Protein AF-A0AAV4JBP5-F1 (afdb_monomer_lite)

pLDDT: mean 79.53, std 10.38, range [52.97, 95.25]

Structure (mmCIF, N/CA/C/O backbone):
data_AF-A0AAV4JBP5-F1
#
_entry.id   AF-A0AAV4JBP5-F1
#
loop_
_atom_site.group_PDB
_atom_site.id
_atom_site.type_symbol
_atom_site.label_atom_id
_atom_site.label_alt_id
_atom_site.label_comp_id
_atom_site.label_asym_id
_atom_site.label_entity_id
_atom_site.label_seq_id
_atom_site.pdbx_PDB_ins_code
_atom_site.Cartn_x
_atom_site.Cartn_y
_atom_site.Cartn_z
_atom_site.occupancy
_atom_site.B_iso_or_equiv
_atom_site.auth_seq_id
_atom_site.auth_comp_id
_atom_site.auth_asym_id
_atom_site.auth_atom_id
_atom_site.pdbx_PDB_model_num
ATOM 1 N N . MET A 1 1 ? 15.745 -7.228 -21.559 1.00 52.97 1 MET A N 1
ATOM 2 C CA . MET A 1 1 ? 14.449 -6.533 -21.710 1.00 52.97 1 MET A CA 1
ATOM 3 C C . MET A 1 1 ? 13.329 -7.555 -21.627 1.00 52.97 1 MET A C 1
ATOM 5 O O . MET A 1 1 ? 13.400 -8.553 -22.334 1.00 52.97 1 MET A O 1
ATOM 9 N N . GLY A 1 2 ? 12.381 -7.374 -20.704 1.00 60.16 2 GLY A N 1
ATOM 10 C CA . GLY A 1 2 ? 11.346 -8.370 -20.420 1.00 60.16 2 GLY A CA 1
ATOM 11 C C . GLY A 1 2 ? 10.315 -8.454 -21.540 1.00 60.16 2 GLY A C 1
ATOM 12 O O . GLY A 1 2 ? 9.840 -7.436 -22.035 1.00 60.16 2 GLY A O 1
ATOM 13 N N . THR A 1 3 ? 9.960 -9.668 -21.942 1.00 72.50 3 THR A N 1
ATOM 14 C CA . THR A 1 3 ? 8.816 -9.902 -22.824 1.00 72.50 3 THR A CA 1
ATOM 15 C C . THR A 1 3 ? 7.521 -9.507 -22.104 1.00 72.50 3 THR A C 1
ATOM 17 O O . THR A 1 3 ? 7.476 -9.478 -20.870 1.00 72.50 3 THR A O 1
ATOM 20 N N . PHE A 1 4 ? 6.450 -9.221 -22.852 1.00 72.25 4 PHE A N 1
ATOM 21 C CA . PHE A 1 4 ? 5.106 -9.030 -22.283 1.00 72.25 4 PHE A CA 1
ATOM 22 C C . PHE A 1 4 ? 4.713 -10.194 -21.357 1.00 72.25 4 PHE A C 1
ATOM 24 O O . PHE A 1 4 ? 4.131 -10.000 -20.292 1.00 72.25 4 PHE A O 1
ATOM 31 N N . GLU A 1 5 ? 5.103 -11.408 -21.743 1.00 75.75 5 GLU A N 1
ATOM 32 C CA . GLU A 1 5 ? 4.917 -12.621 -20.956 1.00 75.75 5 GLU A CA 1
ATOM 33 C C . GLU A 1 5 ? 5.672 -12.566 -19.621 1.00 75.75 5 GLU A C 1
ATOM 35 O O . GLU A 1 5 ? 5.071 -12.815 -18.581 1.00 75.75 5 GLU A O 1
ATOM 40 N N . GLY A 1 6 ? 6.942 -12.144 -19.613 1.00 74.38 6 GLY A N 1
ATOM 41 C CA . GLY A 1 6 ? 7.710 -11.974 -18.376 1.00 74.38 6 GLY A CA 1
ATOM 42 C C . GLY A 1 6 ? 7.081 -10.958 -17.417 1.00 74.38 6 GLY A C 1
ATOM 43 O O . GLY A 1 6 ? 6.987 -11.219 -16.218 1.00 74.38 6 GLY A O 1
ATOM 44 N N . HIS A 1 7 ? 6.572 -9.842 -17.945 1.00 73.69 7 HIS A N 1
ATOM 45 C CA . HIS A 1 7 ? 5.871 -8.828 -17.150 1.00 73.69 7 HIS A CA 1
ATOM 46 C C . HIS A 1 7 ? 4.527 -9.335 -16.627 1.00 73.69 7 HIS A C 1
ATOM 48 O O . HIS A 1 7 ? 4.159 -9.051 -15.490 1.00 73.69 7 HIS A O 1
ATOM 54 N N . THR A 1 8 ? 3.801 -10.114 -17.427 1.00 78.88 8 THR A N 1
ATOM 55 C CA . THR A 1 8 ? 2.515 -10.689 -17.023 1.00 78.88 8 THR A CA 1
ATOM 56 C C . THR A 1 8 ? 2.712 -11.742 -15.939 1.00 78.88 8 THR A C 1
ATOM 58 O O . THR A 1 8 ? 2.052 -11.678 -14.907 1.00 78.88 8 THR A O 1
ATOM 61 N N . ILE A 1 9 ? 3.653 -12.673 -16.122 1.00 82.00 9 ILE A N 1
ATOM 62 C CA . ILE A 1 9 ? 3.944 -13.737 -15.151 1.00 82.00 9 ILE A CA 1
ATOM 63 C C . ILE A 1 9 ? 4.410 -13.142 -13.822 1.00 82.00 9 ILE A C 1
ATOM 65 O O . ILE A 1 9 ? 3.942 -13.568 -12.767 1.00 82.00 9 ILE A O 1
ATOM 69 N N . ALA A 1 10 ? 5.296 -12.144 -13.861 1.00 80.19 10 ALA A N 1
ATOM 70 C CA . ALA A 1 10 ? 5.767 -11.489 -12.648 1.00 80.19 10 ALA A CA 1
ATOM 71 C C . ALA A 1 10 ? 4.692 -10.589 -12.024 1.00 80.19 10 ALA A C 1
ATOM 73 O O . ALA A 1 10 ? 4.561 -10.567 -10.807 1.00 80.19 10 ALA A O 1
ATOM 74 N N . GLY A 1 11 ? 3.912 -9.870 -12.834 1.00 81.75 11 GLY A N 1
ATOM 75 C CA . GLY A 1 11 ? 2.958 -8.850 -12.401 1.00 81.75 11 GLY A CA 1
ATOM 76 C C . GLY A 1 11 ? 1.613 -9.380 -11.899 1.00 81.75 11 GLY A C 1
ATOM 77 O O . GLY A 1 11 ? 1.031 -8.796 -10.982 1.00 81.75 11 GLY A O 1
ATOM 78 N N . LEU A 1 12 ? 1.117 -10.491 -12.454 1.00 85.88 12 LEU A N 1
ATOM 79 C CA . LEU A 1 12 ? -0.186 -11.064 -12.094 1.00 85.88 12 LEU A CA 1
ATOM 80 C C . LEU A 1 12 ? -0.281 -11.426 -10.599 1.00 85.88 12 LEU A C 1
ATOM 82 O O . LEU A 1 12 ? -1.285 -11.067 -9.981 1.00 85.88 12 LEU A O 1
ATOM 86 N N . PRO A 1 13 ? 0.737 -12.0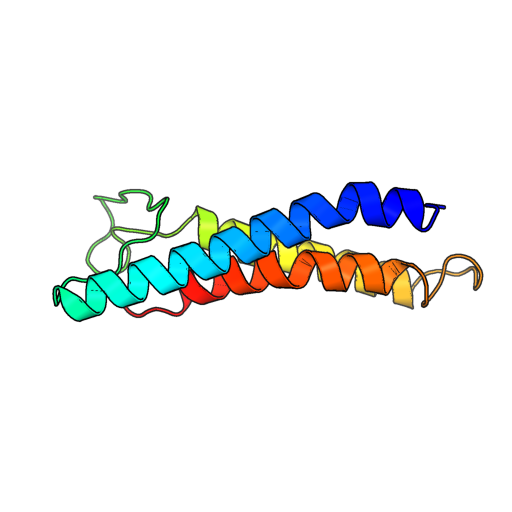57 -9.973 1.00 87.12 13 PRO A N 1
ATOM 87 C CA . PRO A 1 13 ? 0.733 -12.297 -8.534 1.00 87.12 13 PRO A CA 1
ATOM 88 C C . PRO A 1 13 ? 0.605 -11.013 -7.710 1.00 87.12 13 PRO A C 1
ATOM 90 O O . PRO A 1 13 ? -0.200 -10.980 -6.783 1.00 87.12 13 PRO A O 1
ATOM 93 N N . TYR A 1 14 ? 1.334 -9.942 -8.052 1.00 83.06 14 TYR A N 1
ATOM 94 C CA . TYR A 1 14 ? 1.240 -8.663 -7.332 1.00 83.06 14 TYR A CA 1
ATOM 95 C C . TYR A 1 14 ? -0.147 -8.041 -7.458 1.00 83.06 14 TYR A C 1
ATOM 97 O O . TYR A 1 14 ? -0.697 -7.562 -6.465 1.00 83.06 14 TYR A O 1
ATOM 105 N N . LEU A 1 15 ? -0.734 -8.098 -8.654 1.00 87.56 15 LEU A N 1
ATOM 106 C CA . LEU A 1 15 ? -2.073 -7.581 -8.903 1.00 87.56 15 LEU A CA 1
ATOM 107 C C . LEU A 1 15 ? -3.115 -8.370 -8.101 1.00 87.56 15 LEU A C 1
ATOM 109 O O . LEU A 1 15 ? -3.888 -7.777 -7.353 1.00 87.56 15 LEU A O 1
ATOM 113 N N . VAL A 1 16 ? -3.092 -9.704 -8.177 1.00 90.31 16 VAL A N 1
ATOM 114 C CA . VAL A 1 16 ? -4.035 -10.576 -7.458 1.00 90.31 16 VAL A CA 1
ATOM 115 C C . VAL A 1 16 ? -3.887 -10.430 -5.943 1.00 90.31 16 VAL A C 1
ATOM 117 O O . VAL A 1 16 ? -4.882 -10.217 -5.248 1.00 90.31 16 VAL A O 1
ATOM 120 N N . ILE A 1 17 ? -2.662 -10.503 -5.419 1.00 88.88 17 ILE A N 1
ATOM 121 C CA . ILE A 1 17 ? -2.397 -10.408 -3.978 1.00 88.88 17 ILE A CA 1
ATOM 122 C C . ILE A 1 17 ? -2.727 -9.003 -3.468 1.00 88.88 17 ILE A C 1
ATOM 124 O O . ILE A 1 17 ? -3.397 -8.867 -2.444 1.00 88.88 17 ILE A O 1
ATOM 128 N N . GLY A 1 18 ? -2.312 -7.951 -4.175 1.00 87.88 18 GLY A N 1
ATOM 129 C CA . GLY A 1 18 ? -2.609 -6.572 -3.796 1.00 87.88 18 GLY A CA 1
ATOM 130 C C . GLY A 1 18 ? -4.113 -6.295 -3.776 1.00 87.88 18 GLY A C 1
ATOM 131 O O . GLY A 1 18 ? -4.631 -5.802 -2.773 1.00 87.88 18 GLY A O 1
ATOM 132 N N . SER A 1 19 ? -4.843 -6.700 -4.820 1.00 90.31 19 SER A N 1
ATOM 133 C CA . SER A 1 19 ? -6.307 -6.584 -4.863 1.00 90.31 19 SER A CA 1
ATOM 134 C C . SER A 1 19 ? -6.983 -7.389 -3.752 1.00 90.31 19 SER A C 1
ATOM 136 O O . SER A 1 19 ? -7.923 -6.899 -3.124 1.00 90.31 19 SER A O 1
ATOM 138 N N . TRP A 1 20 ? -6.489 -8.592 -3.454 1.00 91.62 20 TRP A N 1
ATOM 139 C CA . TRP A 1 20 ? -6.985 -9.399 -2.341 1.00 91.62 20 TRP A CA 1
ATOM 140 C C . TRP A 1 20 ? -6.816 -8.692 -0.993 1.00 91.62 20 TRP A C 1
ATOM 142 O O . TRP A 1 20 ? -7.761 -8.652 -0.200 1.00 91.62 20 TRP A O 1
ATOM 152 N N . TYR A 1 21 ? -5.653 -8.083 -0.743 1.00 88.69 21 TYR A N 1
ATOM 153 C CA . TYR A 1 21 ? -5.431 -7.296 0.470 1.00 88.69 21 TYR A CA 1
ATOM 154 C C . TYR A 1 21 ? -6.399 -6.117 0.567 1.00 88.69 21 TYR A C 1
ATOM 156 O O . TYR A 1 21 ? -7.010 -5.954 1.619 1.00 88.69 21 TYR A O 1
ATOM 164 N N . VAL A 1 22 ? -6.621 -5.362 -0.517 1.00 89.44 22 VAL A N 1
ATOM 165 C CA . VAL A 1 22 ? -7.615 -4.269 -0.534 1.00 89.44 22 VAL A CA 1
ATOM 166 C C . VAL A 1 22 ? -8.996 -4.781 -0.116 1.00 89.44 22 VAL A C 1
ATOM 168 O O . VAL A 1 22 ? -9.612 -4.232 0.800 1.00 89.44 22 VAL A O 1
ATOM 171 N N . VAL A 1 23 ? -9.476 -5.861 -0.742 1.00 91.75 23 VAL A N 1
ATOM 172 C CA . VAL A 1 23 ? -10.792 -6.447 -0.431 1.00 91.75 23 VAL A CA 1
ATOM 173 C C . VAL A 1 23 ? -10.870 -6.882 1.032 1.00 91.75 23 VAL A C 1
ATOM 175 O O . VAL A 1 23 ? -11.873 -6.621 1.701 1.00 91.75 23 VAL A O 1
ATOM 178 N N . MET A 1 24 ? -9.819 -7.508 1.562 1.00 90.75 24 MET A N 1
ATOM 179 C CA . MET A 1 24 ? -9.790 -7.958 2.954 1.00 90.75 24 MET A CA 1
ATOM 180 C C . MET A 1 24 ? -9.752 -6.803 3.954 1.00 90.75 24 MET A C 1
ATOM 182 O O . MET A 1 24 ? -10.463 -6.859 4.963 1.00 90.75 24 MET A O 1
ATOM 186 N N . SER A 1 25 ? -9.001 -5.739 3.674 1.00 87.31 25 SER A N 1
ATOM 187 C CA . SER A 1 25 ? -8.972 -4.534 4.507 1.00 87.31 25 SER A CA 1
ATOM 188 C C . SER A 1 25 ? -10.338 -3.843 4.525 1.00 87.31 25 SER A C 1
ATOM 190 O O . SER A 1 25 ? -10.843 -3.516 5.601 1.00 87.31 25 SER A O 1
ATOM 192 N N . LEU A 1 26 ? -10.998 -3.712 3.368 1.00 89.75 26 LEU A N 1
ATOM 193 C CA . LEU A 1 26 ? -12.352 -3.152 3.269 1.00 89.75 26 LEU A CA 1
ATOM 194 C C . LEU A 1 26 ? -13.390 -4.014 3.996 1.00 89.75 26 LEU A C 1
ATOM 196 O O . LEU A 1 26 ? -14.217 -3.494 4.748 1.00 89.75 26 LEU A O 1
ATOM 200 N N . ARG A 1 27 ? -13.329 -5.340 3.831 1.00 92.38 27 ARG A N 1
ATOM 201 C CA . ARG A 1 27 ? -14.209 -6.276 4.541 1.00 92.38 27 ARG A CA 1
ATOM 202 C C . ARG A 1 27 ? -14.032 -6.161 6.053 1.00 92.38 27 ARG A C 1
ATOM 204 O O . ARG A 1 27 ? -15.028 -6.134 6.777 1.00 92.38 27 ARG A O 1
ATOM 211 N N . ARG A 1 28 ? -12.791 -6.072 6.539 1.00 89.69 28 ARG A N 1
ATOM 212 C CA . ARG A 1 28 ? -12.507 -5.892 7.969 1.00 89.69 28 ARG A CA 1
ATOM 213 C C . ARG A 1 28 ? -13.030 -4.550 8.471 1.00 89.69 28 ARG A C 1
ATOM 215 O O . ARG A 1 28 ? -13.699 -4.522 9.499 1.00 89.69 28 ARG A O 1
ATOM 222 N N . LEU A 1 29 ? -12.805 -3.465 7.728 1.00 89.50 29 LEU A N 1
ATOM 223 C CA . LEU A 1 29 ? -13.358 -2.146 8.047 1.00 89.50 29 LEU A CA 1
ATOM 224 C C . LEU A 1 29 ? -14.883 -2.201 8.188 1.00 89.50 29 LEU A C 1
ATOM 226 O O . LEU A 1 29 ? -15.431 -1.705 9.173 1.00 89.50 29 LEU A O 1
ATOM 230 N N . TYR A 1 30 ? -15.567 -2.842 7.242 1.00 92.31 30 TYR A N 1
ATOM 231 C CA . TYR A 1 30 ? -17.017 -3.002 7.282 1.00 92.31 30 TYR A CA 1
ATOM 232 C C . TYR A 1 30 ? -17.484 -3.792 8.516 1.00 92.31 30 TYR A C 1
ATOM 234 O O . TYR A 1 30 ? -18.404 -3.366 9.214 1.00 92.31 30 TYR A O 1
ATOM 242 N N . GLN A 1 31 ? -16.808 -4.895 8.851 1.00 92.38 31 GLN A N 1
ATOM 243 C CA . GLN A 1 31 ? -17.111 -5.682 10.052 1.00 92.38 31 GLN A CA 1
ATOM 244 C C . GLN A 1 31 ? -16.882 -4.898 11.351 1.00 92.38 31 GLN A C 1
ATOM 246 O O . GLN A 1 31 ? -17.703 -4.994 12.265 1.00 92.38 31 GLN A O 1
ATOM 251 N N . CYS A 1 32 ? -15.806 -4.110 11.436 1.00 89.38 32 CYS A N 1
ATOM 252 C CA . CYS A 1 32 ? -15.542 -3.233 12.577 1.00 89.38 32 CYS A CA 1
ATOM 253 C C . CYS A 1 32 ? -16.669 -2.211 12.761 1.00 89.38 32 CYS A C 1
ATOM 255 O O . CYS A 1 32 ? -17.173 -2.056 13.873 1.00 89.38 32 CYS A O 1
ATOM 257 N N . ARG A 1 33 ? -17.137 -1.594 11.665 1.00 90.06 33 ARG A N 1
ATOM 258 C CA . ARG A 1 33 ? -18.265 -0.650 11.693 1.00 90.06 33 ARG A CA 1
ATOM 259 C C . ARG A 1 33 ? -19.568 -1.297 12.155 1.00 90.06 33 ARG A C 1
ATOM 261 O O . ARG A 1 33 ? -20.228 -0.725 13.012 1.00 90.06 33 ARG A O 1
ATOM 268 N N . ILE A 1 34 ? -19.911 -2.487 11.650 1.00 95.25 34 ILE A N 1
ATOM 269 C CA . ILE A 1 34 ? -21.113 -3.219 12.096 1.00 95.25 34 ILE A CA 1
ATOM 270 C C . ILE A 1 34 ? -21.060 -3.504 13.598 1.00 95.25 34 ILE A C 1
ATOM 272 O O . ILE A 1 34 ? -22.059 -3.370 14.295 1.00 95.25 34 ILE A O 1
ATOM 276 N N . ARG A 1 35 ? -19.895 -3.920 14.099 1.00 93.44 35 ARG A N 1
ATOM 277 C CA . ARG A 1 35 ? -19.715 -4.305 15.504 1.00 93.44 35 ARG A CA 1
ATOM 278 C C . ARG A 1 35 ? -19.495 -3.113 16.439 1.00 93.44 35 ARG A C 1
ATOM 280 O O . ARG A 1 35 ? -19.389 -3.324 17.641 1.00 93.44 35 ARG A O 1
ATOM 287 N N . GLY A 1 36 ? -19.376 -1.893 15.911 1.00 90.19 36 GLY A N 1
ATOM 288 C CA . GLY A 1 36 ? -19.038 -0.704 16.698 1.00 90.19 36 GLY A CA 1
ATOM 289 C C . GLY A 1 36 ? -17.653 -0.773 17.353 1.00 90.19 36 GLY A C 1
ATOM 290 O O . GLY A 1 36 ? -17.424 -0.126 18.371 1.00 90.19 36 GLY A O 1
ATOM 291 N N . VAL A 1 37 ? -16.733 -1.573 16.802 1.00 88.38 37 VAL A N 1
ATOM 292 C CA . VAL A 1 37 ? -15.367 -1.724 17.325 1.00 88.38 37 VAL A CA 1
ATOM 293 C C . VAL A 1 37 ? -14.369 -0.953 16.468 1.00 88.38 37 VAL A C 1
ATOM 295 O O . VAL A 1 37 ? -14.592 -0.711 15.281 1.00 88.38 37 VAL A O 1
ATOM 298 N N . LYS A 1 38 ? -13.234 -0.591 17.068 1.00 84.25 38 LYS A N 1
ATOM 299 C CA . LYS A 1 38 ? -12.136 0.079 16.364 1.00 84.25 38 LYS A CA 1
ATOM 300 C C . LYS A 1 38 ? -11.538 -0.825 15.286 1.00 84.25 38 LYS A C 1
ATOM 302 O O . LYS A 1 38 ? -11.487 -2.048 15.437 1.00 84.25 38 LYS A O 1
ATOM 307 N N . PHE A 1 39 ? -11.082 -0.216 14.196 1.00 84.38 39 PHE A N 1
ATOM 308 C CA . PHE A 1 39 ? -10.342 -0.938 13.169 1.00 84.38 39 PHE A CA 1
ATOM 309 C C . PHE A 1 39 ? -8.953 -1.312 13.690 1.00 84.38 39 PHE A C 1
ATOM 311 O O . PHE A 1 39 ? -8.255 -0.484 14.268 1.00 84.38 39 PHE A O 1
ATOM 318 N N . VAL A 1 40 ? -8.551 -2.560 13.464 1.00 79.81 40 VAL A N 1
ATOM 319 C CA . VAL A 1 40 ? -7.201 -3.048 13.756 1.00 79.81 40 VAL A CA 1
ATOM 320 C C . VAL A 1 40 ? -6.658 -3.683 12.480 1.00 79.81 40 VAL A C 1
ATOM 322 O O . VAL A 1 40 ? -7.331 -4.507 11.855 1.00 79.81 40 VAL A O 1
ATOM 325 N N . SER A 1 41 ? -5.462 -3.266 12.065 1.00 77.12 41 SER A N 1
ATOM 326 C CA . SER A 1 41 ? -4.771 -3.838 10.904 1.00 77.12 41 SER A CA 1
ATOM 327 C C . SER A 1 41 ? -4.479 -5.332 11.102 1.00 77.12 41 SER A C 1
ATOM 329 O O . SER A 1 41 ? -4.370 -5.812 12.229 1.00 77.12 41 SER A O 1
ATOM 331 N N . SER A 1 42 ? -4.346 -6.077 9.998 1.00 73.06 42 SER A N 1
ATOM 332 C CA . SER A 1 42 ? -4.095 -7.531 10.005 1.00 73.06 42 SER A CA 1
ATOM 333 C C . SER A 1 42 ? -2.802 -7.882 10.717 1.00 73.06 42 SER A C 1
ATOM 335 O O . SER A 1 42 ? -2.705 -8.929 11.346 1.00 73.06 42 SER A O 1
ATOM 337 N N . MET A 1 43 ? -1.805 -7.018 10.545 1.00 70.38 43 MET A N 1
ATOM 338 C CA . MET A 1 43 ? -0.481 -7.129 11.130 1.00 70.38 43 MET A CA 1
ATOM 339 C C . MET A 1 43 ? -0.194 -5.810 11.839 1.00 70.38 43 MET A C 1
ATOM 341 O O . MET A 1 43 ? 0.551 -4.957 11.357 1.00 70.38 43 MET A O 1
ATOM 345 N N . ALA A 1 44 ? -0.857 -5.624 12.976 1.00 68.25 44 ALA A N 1
ATOM 346 C CA . ALA A 1 44 ? -0.518 -4.567 13.909 1.00 68.25 44 ALA A CA 1
ATOM 347 C C . ALA A 1 44 ? 0.617 -5.054 14.815 1.00 68.25 44 ALA A C 1
ATOM 349 O O . ALA A 1 44 ? 0.512 -6.121 15.422 1.00 68.25 44 ALA A O 1
ATOM 350 N N . PHE A 1 45 ? 1.694 -4.277 14.915 1.00 70.62 45 PHE A N 1
ATOM 351 C CA . PHE A 1 45 ? 2.708 -4.519 15.936 1.00 70.62 45 PHE A CA 1
ATOM 352 C C . PHE A 1 45 ? 2.225 -3.904 17.256 1.00 70.62 45 PHE A C 1
ATOM 354 O O . PHE A 1 45 ? 1.960 -2.694 17.273 1.00 70.62 45 PHE A O 1
ATOM 361 N N . PRO A 1 46 ? 2.087 -4.695 18.338 1.00 67.31 46 PRO A N 1
ATOM 362 C CA . PRO A 1 46 ? 1.699 -4.173 19.638 1.00 67.31 46 PRO A CA 1
ATOM 363 C C . PRO A 1 46 ? 2.879 -3.401 20.234 1.00 67.31 46 PRO A C 1
ATOM 365 O O . PRO A 1 46 ? 3.788 -3.96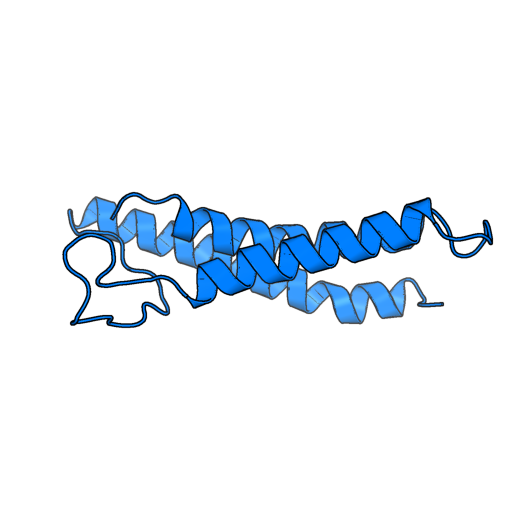2 20.840 1.00 67.31 46 PRO A O 1
ATOM 368 N N . ALA A 1 47 ? 2.882 -2.086 20.041 1.00 71.06 47 ALA A N 1
ATOM 369 C CA . ALA A 1 47 ? 3.823 -1.191 20.692 1.00 71.06 47 ALA A CA 1
ATOM 370 C C . ALA A 1 47 ? 3.237 -0.773 22.045 1.00 71.06 47 ALA A C 1
ATOM 372 O O . ALA A 1 47 ? 2.729 0.335 22.195 1.00 71.06 47 ALA A O 1
ATOM 373 N N . ASP A 1 48 ? 3.281 -1.669 23.036 1.00 75.88 48 ASP A N 1
ATOM 374 C CA . ASP A 1 48 ? 2.693 -1.425 24.366 1.00 75.88 48 ASP A CA 1
ATOM 375 C C . ASP A 1 48 ? 3.333 -0.241 25.115 1.00 75.88 48 ASP A C 1
ATOM 377 O O . ASP A 1 48 ? 2.730 0.318 26.027 1.00 75.88 48 ASP A O 1
ATOM 381 N N . PHE A 1 49 ? 4.525 0.188 24.693 1.00 79.19 49 PHE A N 1
ATOM 382 C CA . PHE A 1 49 ? 5.198 1.387 25.195 1.00 79.19 49 PHE A CA 1
ATOM 383 C C . PHE A 1 49 ? 4.683 2.696 24.566 1.00 79.19 49 PHE A C 1
ATOM 385 O O . PHE A 1 49 ? 5.031 3.775 25.046 1.00 79.19 49 PHE A O 1
ATOM 392 N N . LEU A 1 50 ? 3.865 2.637 23.506 1.00 76.12 50 LEU A N 1
ATOM 393 C CA . LEU A 1 50 ? 3.286 3.809 22.848 1.00 76.12 50 LEU A CA 1
ATOM 394 C C . LEU A 1 50 ? 1.798 3.965 23.206 1.00 76.12 50 LEU A C 1
ATOM 396 O O . LEU A 1 50 ? 0.989 3.077 22.924 1.00 76.12 50 LEU A O 1
ATOM 400 N N . PRO A 1 51 ? 1.386 5.105 23.790 1.00 71.88 51 PRO A N 1
ATOM 401 C CA . PRO A 1 51 ? -0.002 5.316 24.171 1.00 71.88 51 PRO A CA 1
ATOM 402 C C . PRO A 1 51 ? -0.917 5.608 22.969 1.00 71.88 51 PRO A C 1
ATOM 404 O O . PRO A 1 51 ? -0.515 6.152 21.934 1.00 71.88 51 PRO A O 1
ATOM 407 N N . GLY A 1 52 ? -2.205 5.299 23.142 1.00 71.88 52 GLY A N 1
ATOM 408 C CA . GLY A 1 52 ? -3.280 5.719 22.241 1.00 71.88 52 GLY A CA 1
ATOM 409 C C . GLY A 1 52 ? -3.179 5.124 20.833 1.00 71.88 52 GLY A C 1
ATOM 410 O O . GLY A 1 52 ? -3.091 3.909 20.664 1.00 71.88 52 GLY A O 1
ATOM 411 N N . ARG A 1 53 ? -3.220 5.992 19.812 1.00 67.12 53 ARG A N 1
ATOM 412 C CA . ARG A 1 53 ? -3.263 5.605 18.386 1.00 67.12 53 ARG A CA 1
ATOM 413 C C . ARG A 1 53 ? -2.038 4.824 17.906 1.00 67.12 53 ARG A C 1
ATOM 415 O O . ARG A 1 53 ? -2.105 4.149 16.888 1.00 67.12 53 ARG A O 1
ATOM 422 N N . PHE A 1 54 ? -0.924 4.936 18.624 1.00 71.38 54 PHE A N 1
ATOM 423 C CA . PHE A 1 54 ? 0.345 4.313 18.260 1.00 71.38 54 PHE A CA 1
ATOM 424 C C . PHE A 1 54 ? 0.542 2.935 18.889 1.00 71.38 54 PHE A C 1
ATOM 426 O O . PHE A 1 54 ? 1.545 2.292 18.616 1.00 71.38 54 PHE A O 1
ATOM 433 N N . ARG A 1 55 ? -0.412 2.456 19.697 1.00 73.31 55 ARG A N 1
ATOM 434 C CA . ARG A 1 55 ? -0.320 1.125 20.302 1.00 73.31 55 ARG A CA 1
ATOM 435 C C . ARG A 1 55 ? -0.374 0.001 19.265 1.00 73.31 55 ARG A C 1
ATOM 437 O O . ARG A 1 55 ? 0.248 -1.034 19.451 1.00 73.31 55 ARG A O 1
ATOM 444 N N . ASN A 1 56 ? -1.107 0.220 18.173 1.00 75.06 56 ASN A N 1
ATOM 445 C CA . ASN A 1 56 ? -1.305 -0.746 17.094 1.00 75.06 56 ASN A CA 1
ATOM 446 C C . ASN A 1 56 ? -0.816 -0.148 15.774 1.00 75.06 56 ASN A C 1
ATOM 448 O O . ASN A 1 56 ? -1.620 0.271 14.940 1.00 75.06 56 ASN A O 1
ATOM 452 N N . ILE A 1 57 ? 0.504 -0.066 15.598 1.00 79.44 57 ILE A N 1
ATOM 453 C CA . ILE A 1 57 ? 1.083 0.488 14.368 1.00 79.44 57 ILE A CA 1
ATOM 454 C C . ILE A 1 57 ? 0.908 -0.538 13.239 1.00 79.44 57 ILE A C 1
ATOM 456 O O . ILE A 1 57 ? 1.384 -1.670 13.380 1.00 79.44 57 ILE A O 1
ATOM 460 N N . PRO A 1 58 ? 0.275 -0.171 12.109 1.00 82.12 58 PRO A N 1
ATOM 461 C CA . PRO A 1 58 ? 0.108 -1.059 10.964 1.00 82.12 58 PRO A CA 1
ATOM 462 C C . PRO A 1 58 ? 1.404 -1.098 10.137 1.00 82.12 58 PRO A C 1
ATOM 464 O O . PRO A 1 58 ? 1.466 -0.555 9.035 1.00 82.12 58 PRO A O 1
ATOM 467 N N . ILE A 1 59 ? 2.470 -1.687 10.694 1.00 82.62 59 ILE A N 1
ATOM 468 C CA . ILE A 1 59 ? 3.814 -1.696 10.083 1.00 82.62 59 ILE A CA 1
ATOM 469 C C . ILE A 1 59 ? 3.769 -2.293 8.674 1.00 82.62 59 ILE A C 1
ATOM 471 O O . ILE A 1 59 ? 4.354 -1.732 7.754 1.00 82.62 59 ILE A O 1
ATOM 475 N N . ASP A 1 60 ? 3.030 -3.385 8.492 1.00 84.19 60 ASP A N 1
ATOM 476 C CA . ASP A 1 60 ? 2.829 -4.024 7.190 1.00 84.19 60 ASP A CA 1
ATOM 477 C C . ASP A 1 60 ? 2.238 -3.050 6.157 1.00 84.19 60 ASP A C 1
ATOM 479 O O . ASP A 1 60 ? 2.751 -2.920 5.049 1.00 84.19 60 ASP A O 1
ATOM 483 N N . SER A 1 61 ? 1.212 -2.288 6.533 1.00 86.19 61 SER A N 1
ATOM 484 C CA . SER A 1 61 ? 0.541 -1.326 5.651 1.00 86.19 61 SER A CA 1
ATOM 485 C C . SER A 1 61 ? 1.429 -0.118 5.342 1.00 86.19 61 SER A C 1
ATOM 487 O O . SER A 1 61 ? 1.430 0.376 4.210 1.00 86.19 61 SER A O 1
ATOM 489 N N . ILE A 1 62 ? 2.239 0.320 6.312 1.00 87.19 62 ILE A N 1
ATOM 490 C CA . ILE A 1 62 ? 3.272 1.347 6.113 1.00 87.19 62 ILE A CA 1
ATOM 491 C C . ILE A 1 62 ? 4.321 0.848 5.115 1.00 87.19 62 ILE A C 1
ATOM 493 O O . ILE A 1 62 ? 4.617 1.552 4.151 1.00 87.19 62 ILE A O 1
ATOM 497 N N . LEU A 1 63 ? 4.843 -0.369 5.297 1.00 87.81 63 LEU A N 1
ATOM 498 C CA . LEU A 1 63 ? 5.845 -0.961 4.409 1.00 87.81 63 LEU A CA 1
ATOM 499 C C . LEU A 1 63 ? 5.295 -1.173 2.999 1.00 87.81 63 LEU A C 1
ATOM 501 O O . LEU A 1 63 ? 5.947 -0.776 2.038 1.00 87.81 63 LEU A O 1
ATOM 505 N N . LYS A 1 64 ? 4.082 -1.718 2.857 1.00 86.69 64 LYS A N 1
ATOM 506 C CA . LYS A 1 64 ? 3.404 -1.868 1.559 1.00 86.69 64 LYS A CA 1
ATOM 507 C C . LYS A 1 64 ? 3.288 -0.537 0.833 1.00 86.69 64 LYS A C 1
ATOM 509 O O . LYS A 1 64 ? 3.627 -0.464 -0.344 1.00 86.69 64 LYS A O 1
ATOM 514 N N . THR A 1 65 ? 2.862 0.513 1.534 1.00 88.62 65 THR A N 1
ATOM 515 C CA . THR A 1 65 ? 2.723 1.851 0.945 1.00 88.62 65 THR A CA 1
ATOM 516 C C . THR A 1 65 ? 4.082 2.418 0.547 1.00 88.62 65 THR A C 1
ATOM 518 O O . THR A 1 65 ? 4.270 2.819 -0.599 1.00 88.62 65 THR A O 1
ATOM 521 N N . PHE A 1 66 ? 5.042 2.423 1.474 1.00 90.44 66 PHE A N 1
ATOM 522 C CA . PHE A 1 66 ? 6.349 3.039 1.276 1.00 90.44 66 PHE A CA 1
ATOM 523 C C . PHE A 1 66 ? 7.171 2.320 0.204 1.00 90.44 66 PHE A C 1
ATOM 525 O O . PHE A 1 66 ? 7.637 2.960 -0.733 1.00 90.44 66 PHE A O 1
ATOM 532 N N . LEU A 1 67 ? 7.315 0.996 0.297 1.00 90.31 67 LEU A N 1
ATOM 533 C CA . LEU A 1 67 ? 8.119 0.218 -0.648 1.00 90.31 67 LEU A CA 1
ATOM 534 C C . LEU A 1 67 ? 7.527 0.260 -2.057 1.00 90.31 67 LEU A C 1
ATOM 536 O O . LEU A 1 67 ? 8.272 0.424 -3.019 1.00 90.31 67 LEU A O 1
ATOM 540 N N . SER A 1 68 ? 6.199 0.185 -2.186 1.00 88.38 68 SER A N 1
ATOM 541 C CA . SER A 1 68 ? 5.547 0.270 -3.497 1.00 88.38 68 SER A CA 1
ATOM 542 C C . SER A 1 68 ? 5.647 1.678 -4.091 1.00 88.38 68 SER A C 1
ATOM 544 O O . SER A 1 68 ? 5.846 1.820 -5.293 1.00 88.38 68 SER A O 1
ATOM 546 N N . ALA A 1 69 ? 5.576 2.729 -3.265 1.00 88.31 69 ALA A N 1
ATOM 547 C CA . ALA A 1 69 ? 5.803 4.100 -3.720 1.00 88.31 69 ALA A CA 1
ATOM 548 C C . ALA A 1 69 ? 7.256 4.318 -4.174 1.00 88.31 69 ALA A C 1
ATOM 550 O O . ALA A 1 69 ? 7.480 4.879 -5.244 1.00 88.31 69 ALA A O 1
ATOM 551 N N . VAL A 1 70 ? 8.242 3.833 -3.409 1.00 90.19 70 VAL A N 1
ATOM 552 C CA . VAL A 1 70 ? 9.663 3.871 -3.798 1.00 90.19 70 VAL A CA 1
ATOM 553 C C . VAL A 1 70 ? 9.885 3.116 -5.106 1.00 90.19 70 VAL A C 1
ATOM 555 O O . VAL A 1 70 ? 10.549 3.640 -5.997 1.00 90.19 70 VAL A O 1
ATOM 558 N N . TYR A 1 71 ? 9.292 1.931 -5.256 1.00 86.56 71 TYR A N 1
ATOM 559 C CA . TYR A 1 71 ? 9.360 1.154 -6.492 1.00 86.56 71 TYR A CA 1
ATOM 560 C C . TYR A 1 71 ? 8.819 1.944 -7.693 1.00 86.56 71 TYR A C 1
ATOM 562 O O . TYR A 1 71 ? 9.524 2.096 -8.687 1.00 86.56 71 TYR A O 1
ATOM 570 N N . VAL A 1 72 ? 7.631 2.552 -7.578 1.00 85.75 72 VAL A N 1
ATOM 571 C CA . VAL A 1 72 ? 7.068 3.409 -8.639 1.00 85.75 72 VAL A CA 1
ATOM 572 C C . VAL A 1 72 ? 7.976 4.601 -8.953 1.00 85.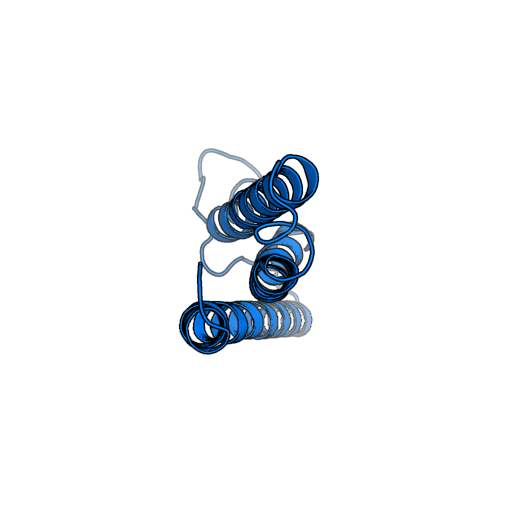75 72 VAL A C 1
ATOM 574 O O . VAL A 1 72 ? 8.148 4.940 -10.121 1.00 85.75 72 VAL A O 1
ATOM 577 N N . MET A 1 73 ? 8.594 5.225 -7.947 1.00 86.88 73 MET A N 1
ATOM 578 C CA . MET A 1 73 ? 9.527 6.337 -8.166 1.00 86.88 73 MET A CA 1
ATOM 579 C C . MET A 1 73 ? 10.798 5.902 -8.902 1.00 86.88 73 MET A C 1
ATOM 581 O O . MET A 1 73 ? 11.284 6.636 -9.765 1.00 86.88 73 MET A O 1
ATOM 585 N N . ILE A 1 74 ? 11.331 4.717 -8.592 1.00 85.31 74 ILE A N 1
ATOM 586 C CA . ILE A 1 74 ? 12.471 4.129 -9.306 1.00 85.31 74 ILE A CA 1
ATOM 587 C C . ILE A 1 74 ? 12.093 3.885 -10.769 1.00 85.31 74 ILE A C 1
ATOM 589 O O . ILE A 1 74 ? 12.802 4.342 -11.663 1.00 85.31 74 ILE A O 1
ATOM 593 N N . GLU A 1 75 ? 10.951 3.243 -11.015 1.00 81.12 75 GLU A N 1
ATOM 594 C CA . GLU A 1 75 ? 10.435 2.976 -12.363 1.00 81.12 75 GLU A CA 1
ATOM 595 C C . GLU A 1 75 ? 10.227 4.267 -13.164 1.00 81.12 75 GLU A C 1
ATOM 597 O O . GLU A 1 75 ? 10.627 4.356 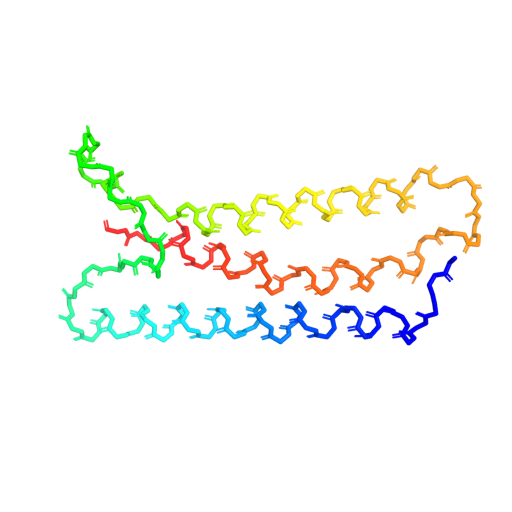-14.325 1.00 81.12 75 GLU A O 1
ATOM 602 N N . LEU A 1 76 ? 9.673 5.304 -12.531 1.00 79.56 76 LEU A N 1
ATOM 603 C CA . LEU A 1 76 ? 9.481 6.615 -13.146 1.00 79.56 76 LEU A CA 1
ATOM 604 C C . LEU A 1 76 ? 10.823 7.278 -13.479 1.00 79.56 76 LEU A C 1
ATOM 606 O O . LEU A 1 76 ? 10.997 7.829 -14.564 1.00 79.56 76 LEU A O 1
ATOM 610 N N . THR A 1 77 ? 11.795 7.190 -12.572 1.00 82.06 77 THR A N 1
ATOM 611 C CA . THR A 1 77 ? 13.140 7.738 -12.784 1.00 82.06 77 THR A CA 1
ATOM 612 C C . THR A 1 77 ? 13.824 7.042 -13.956 1.00 82.06 77 THR A C 1
ATOM 614 O O . THR A 1 77 ? 14.337 7.726 -14.841 1.00 82.06 77 THR A O 1
ATOM 617 N N . TYR A 1 78 ? 13.780 5.708 -14.027 1.00 77.31 78 TYR A N 1
ATOM 618 C CA . TYR A 1 78 ? 14.297 4.959 -15.177 1.00 77.31 78 TYR A CA 1
ATOM 619 C C . TYR A 1 78 ? 13.581 5.345 -16.470 1.00 77.31 78 TYR A C 1
ATOM 621 O O . TYR A 1 78 ? 14.239 5.600 -17.477 1.00 77.31 78 TYR A O 1
ATOM 629 N N . ALA A 1 79 ? 12.254 5.486 -16.431 1.00 75.12 79 ALA A N 1
ATOM 630 C CA . ALA A 1 79 ? 11.480 5.904 -17.591 1.00 75.12 79 ALA A CA 1
ATOM 631 C C . ALA A 1 79 ? 11.916 7.278 -18.130 1.00 75.12 79 ALA A C 1
ATOM 633 O O . ALA A 1 79 ? 11.928 7.446 -19.344 1.00 75.12 79 ALA A O 1
ATOM 634 N N . TYR A 1 80 ? 12.292 8.242 -17.281 1.00 74.06 80 TYR A N 1
ATOM 635 C CA . TYR A 1 80 ? 12.705 9.589 -17.716 1.00 74.06 80 TYR A CA 1
ATOM 636 C C . TYR A 1 80 ? 14.208 9.762 -17.973 1.00 74.06 80 TYR A C 1
ATOM 638 O O . TYR A 1 80 ? 14.593 10.697 -18.672 1.00 74.06 80 TYR A O 1
ATOM 646 N N . THR A 1 81 ? 15.059 8.904 -17.407 1.00 78.62 81 THR A N 1
ATOM 647 C CA . THR A 1 81 ? 16.530 9.029 -17.489 1.00 78.62 81 THR A CA 1
ATOM 648 C C . THR A 1 81 ? 17.184 8.061 -18.471 1.00 78.62 81 THR A C 1
ATOM 650 O O . THR A 1 81 ? 18.369 8.217 -18.780 1.00 78.62 81 THR A O 1
ATOM 653 N N . ALA A 1 82 ? 16.434 7.084 -18.986 1.00 69.75 82 ALA A N 1
ATOM 654 C CA . ALA A 1 82 ? 16.919 6.149 -19.991 1.00 69.75 82 ALA A CA 1
ATOM 655 C C . ALA A 1 82 ? 17.394 6.888 -21.257 1.00 69.75 82 ALA A C 1
ATOM 657 O O . ALA A 1 82 ? 16.670 7.693 -21.844 1.00 69.75 82 ALA A O 1
ATOM 658 N N . LYS A 1 83 ? 18.639 6.610 -21.668 1.00 65.88 83 LYS A N 1
ATOM 659 C CA . LYS A 1 83 ? 19.284 7.235 -22.837 1.00 65.88 83 LYS A CA 1
ATOM 660 C C . LYS A 1 83 ? 18.877 6.593 -24.166 1.00 65.88 83 LYS A C 1
ATOM 662 O O . LYS A 1 83 ? 18.942 7.260 -25.195 1.00 65.88 83 LYS A O 1
ATOM 667 N N . ASP A 1 84 ? 18.423 5.341 -24.134 1.00 63.44 84 ASP A N 1
ATOM 668 C CA . ASP A 1 84 ? 18.002 4.591 -25.315 1.00 63.44 84 ASP A CA 1
ATOM 669 C C . ASP A 1 84 ? 16.473 4.529 -25.423 1.00 63.44 84 ASP A C 1
ATOM 671 O O . ASP A 1 84 ? 15.781 4.027 -24.537 1.00 63.44 84 ASP A O 1
ATOM 675 N N . LYS A 1 85 ? 15.941 4.998 -26.561 1.00 56.81 85 LYS A N 1
ATOM 676 C CA . LYS A 1 85 ? 14.495 5.031 -26.871 1.00 56.81 85 LYS A CA 1
ATOM 677 C C . LYS A 1 85 ? 13.837 3.649 -26.950 1.00 56.81 85 LYS A C 1
ATOM 679 O O . LYS A 1 85 ? 12.616 3.551 -26.943 1.00 56.81 85 LYS A O 1
ATOM 684 N N . THR A 1 86 ? 14.632 2.590 -27.072 1.00 56.19 86 THR A N 1
ATOM 685 C CA . THR A 1 86 ? 14.184 1.191 -27.066 1.00 56.19 86 THR A CA 1
ATOM 686 C C . THR A 1 86 ? 14.001 0.638 -25.653 1.00 56.19 86 THR A C 1
ATOM 688 O O . THR A 1 86 ? 13.205 -0.280 -25.471 1.00 56.19 86 THR A O 1
ATOM 691 N N . GLU A 1 87 ? 14.683 1.202 -24.651 1.00 53.00 87 GLU A N 1
ATOM 692 C CA . GLU A 1 87 ? 14.419 0.917 -23.233 1.00 53.00 87 GLU A CA 1
ATOM 693 C C . GLU A 1 87 ? 13.287 1.805 -22.685 1.00 53.00 87 GLU A C 1
ATOM 695 O O . GLU A 1 87 ? 12.658 1.467 -21.682 1.00 53.00 87 GLU A O 1
ATOM 700 N N . SER A 1 88 ? 13.037 2.962 -23.314 1.00 56.38 88 SER A N 1
ATOM 701 C CA . SER A 1 88 ? 12.341 4.068 -22.664 1.00 56.38 88 SER A CA 1
ATOM 702 C C . SER A 1 88 ? 10.845 4.206 -23.000 1.00 56.38 88 SER A C 1
ATOM 704 O O . SER A 1 88 ? 10.367 4.048 -24.123 1.00 56.38 88 SER A O 1
ATOM 706 N N . HIS A 1 89 ? 10.107 4.555 -21.945 1.00 54.09 89 HIS A N 1
ATOM 707 C CA . HIS A 1 89 ? 8.738 5.081 -21.876 1.00 54.09 89 HIS A CA 1
ATOM 708 C C . HIS A 1 89 ? 7.549 4.110 -21.972 1.00 54.09 89 HIS A C 1
ATOM 710 O O . HIS A 1 89 ? 6.618 4.276 -21.186 1.00 54.09 89 HIS A O 1
ATOM 716 N N . MET A 1 90 ? 7.533 3.101 -22.852 1.00 53.81 90 MET A N 1
ATOM 717 C CA . MET A 1 90 ? 6.317 2.276 -23.054 1.00 53.81 90 MET A CA 1
ATOM 718 C C . MET A 1 90 ? 6.331 0.868 -22.446 1.00 53.81 90 MET A C 1
ATOM 720 O O . MET A 1 90 ? 5.271 0.251 -22.401 1.00 53.81 90 MET A O 1
ATOM 724 N N . ASN A 1 91 ? 7.454 0.354 -21.938 1.00 60.19 91 ASN A N 1
ATOM 725 C CA . ASN A 1 91 ? 7.463 -0.968 -21.288 1.00 60.19 91 ASN A CA 1
ATOM 726 C C . ASN A 1 91 ? 7.200 -0.914 -19.772 1.00 60.19 91 ASN A C 1
ATOM 728 O O . ASN A 1 91 ? 6.573 -1.819 -19.232 1.00 60.19 91 ASN A O 1
ATOM 732 N N . ASN A 1 92 ? 7.565 0.173 -19.082 1.00 67.62 92 ASN A N 1
ATOM 733 C CA . ASN A 1 92 ? 7.530 0.191 -17.610 1.00 67.62 92 ASN A CA 1
ATOM 734 C C . ASN A 1 92 ? 6.204 0.662 -16.988 1.00 67.62 92 ASN A C 1
ATOM 736 O O . ASN A 1 92 ? 6.013 0.533 -15.781 1.00 67.62 92 ASN A O 1
ATOM 740 N N . TRP A 1 93 ? 5.233 1.164 -17.761 1.00 70.81 93 TRP A N 1
ATOM 741 C CA . TRP A 1 93 ? 3.915 1.511 -17.189 1.00 70.81 93 TRP A CA 1
ATOM 742 C C . TRP A 1 93 ? 3.189 0.276 -16.627 1.00 70.81 93 TRP A C 1
ATOM 744 O O . TRP A 1 93 ? 2.376 0.390 -15.706 1.00 70.81 93 TRP A O 1
ATOM 754 N N . GLN A 1 94 ? 3.519 -0.914 -17.142 1.00 75.62 94 GLN A N 1
ATOM 755 C CA . GLN A 1 94 ? 3.019 -2.193 -16.644 1.00 75.62 94 GLN A CA 1
ATOM 756 C C . GLN A 1 94 ? 3.454 -2.412 -15.190 1.00 75.62 94 GLN A C 1
ATOM 758 O O . GLN A 1 94 ? 2.623 -2.776 -14.360 1.00 75.62 94 GLN A O 1
ATOM 763 N N . HIS A 1 95 ? 4.707 -2.079 -14.855 1.00 75.25 95 HIS A N 1
ATOM 764 C CA . HIS A 1 95 ? 5.239 -2.127 -13.489 1.00 75.25 95 HIS A CA 1
ATOM 765 C C . HIS A 1 95 ? 4.496 -1.179 -12.545 1.00 75.25 95 HIS A C 1
ATOM 767 O O . HIS A 1 95 ? 4.080 -1.576 -11.454 1.00 75.25 95 HIS A O 1
ATOM 773 N N . ALA A 1 96 ? 4.247 0.059 -12.976 1.00 74.06 96 ALA A N 1
ATOM 774 C CA . ALA A 1 96 ? 3.464 1.003 -12.183 1.00 74.06 96 ALA A CA 1
ATOM 775 C C . ALA A 1 96 ? 2.041 0.473 -11.927 1.00 74.06 96 ALA A C 1
ATOM 777 O O . ALA A 1 96 ? 1.557 0.506 -10.797 1.00 74.06 96 ALA A O 1
ATOM 778 N N . THR A 1 97 ? 1.403 -0.096 -12.951 1.00 78.19 97 THR A N 1
ATOM 779 C CA . THR A 1 97 ? 0.022 -0.598 -12.871 1.00 78.19 97 THR A CA 1
ATOM 780 C C . THR A 1 97 ? -0.117 -1.766 -11.895 1.00 78.19 97 THR A C 1
ATOM 782 O O . THR A 1 97 ? -1.047 -1.780 -11.090 1.00 78.19 97 THR A O 1
ATOM 785 N N . VAL A 1 98 ? 0.822 -2.717 -11.899 1.00 80.38 98 VAL A N 1
ATOM 786 C CA . VAL A 1 98 ? 0.786 -3.872 -10.977 1.00 80.38 98 VAL A CA 1
ATOM 787 C C . VAL A 1 98 ? 1.119 -3.496 -9.530 1.00 80.38 98 VAL A C 1
ATOM 789 O O . VAL A 1 98 ? 0.763 -4.228 -8.609 1.00 80.38 98 VAL A O 1
ATOM 792 N N . SER A 1 99 ? 1.741 -2.334 -9.318 1.00 80.25 99 SER A N 1
ATOM 793 C CA . SER A 1 99 ? 2.073 -1.798 -7.990 1.00 80.25 99 SER A CA 1
ATOM 794 C C . SER A 1 99 ? 0.895 -1.091 -7.317 1.00 80.25 99 SER A C 1
ATOM 796 O O . SER A 1 99 ? 0.823 -1.029 -6.087 1.00 80.25 99 SER A O 1
ATOM 798 N N . LEU A 1 100 ? -0.047 -0.555 -8.104 1.00 84.88 100 LEU A N 1
ATOM 799 C CA . LEU A 1 100 ? -1.173 0.237 -7.597 1.00 84.88 100 LEU A CA 1
ATOM 800 C C . LEU A 1 100 ? -2.028 -0.502 -6.555 1.00 84.88 100 LEU A C 1
ATOM 802 O O . LEU A 1 100 ? -2.326 0.104 -5.524 1.00 84.88 100 LEU A O 1
ATOM 806 N N . PRO A 1 101 ? -2.404 -1.785 -6.733 1.00 87.19 101 PRO A N 1
ATOM 807 C CA . PRO A 1 101 ? -3.204 -2.491 -5.735 1.00 87.19 101 PRO A CA 1
ATOM 808 C C . PRO A 1 101 ? -2.501 -2.623 -4.378 1.00 87.19 101 PRO A C 1
ATOM 810 O O . PRO A 1 101 ? -3.154 -2.552 -3.341 1.00 87.19 101 PRO A O 1
ATOM 813 N N . LEU A 1 102 ? -1.172 -2.760 -4.365 1.00 85.19 102 LEU A N 1
ATOM 814 C CA . LEU A 1 102 ? -0.369 -2.812 -3.139 1.00 85.19 102 LEU A CA 1
ATOM 815 C C . LEU A 1 102 ? -0.288 -1.454 -2.433 1.00 85.19 102 LEU A C 1
ATOM 817 O O . LEU A 1 102 ? -0.411 -1.397 -1.208 1.00 85.19 102 LEU A O 1
ATOM 821 N N . ILE A 1 103 ? -0.156 -0.364 -3.197 1.00 87.31 103 ILE A N 1
ATOM 822 C CA . ILE A 1 103 ? -0.243 1.004 -2.662 1.00 87.31 103 ILE A CA 1
ATOM 823 C C . ILE A 1 103 ? -1.621 1.223 -2.036 1.00 87.31 103 ILE A C 1
ATOM 825 O O . ILE A 1 103 ? -1.716 1.651 -0.887 1.00 87.31 103 ILE A O 1
ATOM 829 N N . LEU A 1 104 ? -2.689 0.883 -2.762 1.00 87.06 104 LEU A N 1
ATOM 830 C CA . LEU A 1 104 ? -4.063 1.024 -2.282 1.00 87.06 104 LEU A CA 1
ATOM 831 C C . LEU A 1 104 ? -4.312 0.190 -1.023 1.00 87.06 104 LEU A C 1
ATOM 833 O O . LEU A 1 104 ? -4.911 0.698 -0.080 1.00 87.06 104 LEU A O 1
ATOM 837 N N . ALA A 1 105 ? -3.809 -1.046 -0.965 1.00 87.31 105 ALA A N 1
ATOM 838 C CA . ALA A 1 105 ? -3.925 -1.896 0.217 1.00 87.31 105 ALA A CA 1
ATOM 839 C C . ALA A 1 105 ? -3.312 -1.235 1.460 1.00 87.31 105 ALA A C 1
ATOM 841 O O . ALA A 1 105 ? -3.933 -1.212 2.523 1.00 87.31 10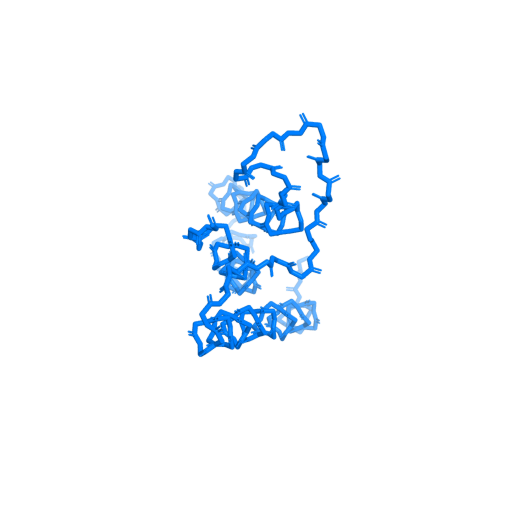5 ALA A O 1
ATOM 842 N N . GLY A 1 106 ? -2.112 -0.669 1.323 1.00 86.06 106 GLY A N 1
ATOM 843 C CA . GLY A 1 106 ? -1.446 0.029 2.417 1.00 86.06 106 GLY A CA 1
ATOM 844 C C . GLY A 1 106 ? -2.171 1.316 2.825 1.00 86.06 106 GLY A C 1
ATOM 845 O O . GLY A 1 106 ? -2.468 1.511 4.007 1.00 86.06 106 GLY A O 1
ATOM 846 N N . VAL A 1 107 ? -2.543 2.155 1.852 1.00 86.81 107 VAL A N 1
ATOM 847 C CA . VAL A 1 107 ? -3.256 3.422 2.088 1.00 86.81 107 VAL A CA 1
ATOM 848 C C . VAL A 1 107 ? -4.604 3.185 2.760 1.00 86.81 107 VAL A C 1
ATOM 850 O O . VAL A 1 107 ? -4.931 3.898 3.710 1.00 86.81 107 VAL A O 1
ATOM 853 N N . CYS A 1 108 ? -5.374 2.185 2.323 1.00 85.19 108 CYS A N 1
ATOM 854 C CA . CYS A 1 108 ? -6.666 1.854 2.919 1.00 85.19 108 CYS A CA 1
ATOM 855 C C . CYS A 1 108 ? -6.555 1.582 4.418 1.00 85.19 108 CYS A C 1
ATOM 857 O O . CYS A 1 108 ? -7.439 1.990 5.155 1.00 85.19 108 CYS A O 1
ATOM 859 N N . GLU A 1 109 ? -5.492 0.931 4.890 1.00 84.00 109 GLU A N 1
ATOM 860 C CA . GLU A 1 109 ? -5.344 0.654 6.321 1.00 84.00 109 GLU A CA 1
ATOM 861 C C . GLU A 1 109 ? -4.746 1.826 7.107 1.00 84.00 109 GLU A C 1
ATOM 863 O O . GLU A 1 109 ? -5.170 2.070 8.234 1.00 84.00 109 GLU A O 1
ATOM 868 N N . VAL A 1 110 ? -3.802 2.574 6.524 1.00 83.56 110 VAL A N 1
ATOM 869 C CA . VAL A 1 110 ? -3.162 3.731 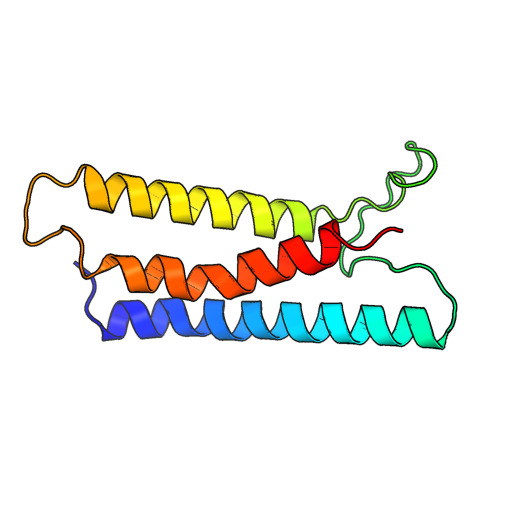7.184 1.00 83.56 110 VAL A CA 1
ATOM 870 C C . VAL A 1 110 ? -4.127 4.912 7.339 1.00 83.56 110 VAL A C 1
ATOM 872 O O . VAL A 1 110 ? -4.030 5.669 8.302 1.00 83.56 110 VAL A O 1
ATOM 875 N N . SER A 1 111 ? -5.058 5.083 6.399 1.00 80.81 111 SER A N 1
ATOM 876 C CA . SER A 1 111 ? -5.997 6.214 6.379 1.00 80.81 111 SER A CA 1
ATOM 877 C C . SER A 1 111 ? -7.233 6.024 7.263 1.00 80.81 111 SER A C 1
ATOM 879 O O . SER A 1 111 ? -7.968 6.988 7.487 1.00 80.81 111 SER A O 1
ATOM 881 N N . ILE A 1 112 ? -7.477 4.818 7.787 1.00 77.69 112 ILE A N 1
ATOM 882 C CA . ILE A 1 112 ? -8.606 4.577 8.688 1.00 77.69 112 ILE A CA 1
ATOM 883 C C . ILE A 1 112 ? -8.268 5.142 10.077 1.00 77.69 112 ILE A C 1
ATOM 885 O O . ILE A 1 112 ? -7.307 4.690 10.701 1.00 77.69 112 ILE A O 1
ATOM 889 N N . PRO A 1 113 ? -9.061 6.092 10.606 1.00 61.69 113 PRO A N 1
ATOM 890 C CA . PRO A 1 113 ? -8.897 6.546 11.982 1.00 61.69 113 PRO A CA 1
ATOM 891 C C . PRO A 1 113 ? -9.191 5.395 12.965 1.00 61.69 113 PRO A C 1
ATOM 893 O O . PRO A 1 113 ? -10.245 4.761 12.880 1.00 61.69 113 PRO A O 1
ATOM 896 N N . ILE A 1 114 ? -8.242 5.128 13.875 1.00 58.75 114 ILE A N 1
ATOM 897 C CA . ILE A 1 114 ? -8.277 4.066 14.907 1.00 58.75 114 ILE A CA 1
ATOM 898 C C . ILE A 1 114 ? -8.892 4.572 16.214 1.00 58.75 114 ILE A C 1
ATOM 900 O O . ILE A 1 114 ? -8.456 5.611 16.755 1.00 58.75 114 ILE A O 1
#

Foldseek 3Di:
DDDPVRLCVVLVCLQVVLLVLLVVLVVQVVVCVVVVHARAAPDFDQPVVDDDPNRGDNVQLVCLQVVLVVQVVVLVCCQVVPPDPVSHDDPSVSVNVSSVSSNSSSCSRVVGRD

Organism: NCBI:txid1093978

Radius of gyration: 17.49 Å; chains: 1; bounding box: 40×23×52 Å

Secondary structure (DSSP, 8-state):
---HHHHHHHHHHHHHHHHHHHHHHHHHHHHHHHHTPPP--TT-EE-TTS-GGGSEE-HHHHHHHHHHHHHHHHHHHHHHH-S-TTTSSSSTHHHHHHHHHHHHHHHHHHTS--

Sequence (114 aa):
MGTFEGHTIAGLPYLVIGSWYVVMSLRRLYQCRIRGVKFVSSMAFPADFLPGRFRNIPIDSILKTFLSAVYVMIELTYAYTAKDKTESHMNNWQHATVSLPLILAGVCEVSIPI

InterPro domains:
  IPR042127 Transmembrane protein 45 [PTHR16007] (1-110)